Protein AF-A0A0Q9RG76-F1 (afdb_monomer_lite)

Radius of gyration: 15.86 Å; chains: 1; bounding box: 40×32×41 Å

pLDDT: mean 90.73, std 7.91, range [60.88, 98.19]

Structure (mmCIF, N/CA/C/O backbone):
data_AF-A0A0Q9RG76-F1
#
_entry.id   AF-A0A0Q9RG76-F1
#
loop_
_atom_site.group_PDB
_atom_site.id
_atom_site.type_symbol
_atom_site.label_atom_id
_atom_site.label_alt_id
_atom_site.label_comp_id
_atom_site.label_asym_id
_atom_site.label_entity_id
_atom_site.label_seq_id
_atom_site.pdbx_PDB_ins_code
_atom_site.Cartn_x
_atom_site.Cartn_y
_atom_site.Cartn_z
_atom_site.occupancy
_atom_site.B_iso_or_equiv
_atom_site.auth_seq_id
_atom_site.auth_comp_id
_atom_site.auth_asym_id
_atom_site.auth_atom_id
_atom_site.pdbx_PDB_model_num
ATOM 1 N N . MET A 1 1 ? -4.472 6.196 -0.242 1.00 91.31 1 MET A N 1
ATOM 2 C CA . MET A 1 1 ? -3.085 6.118 -0.727 1.00 91.31 1 MET A CA 1
ATOM 3 C C . MET A 1 1 ? -2.426 7.472 -0.555 1.00 91.31 1 MET A C 1
ATOM 5 O O . MET A 1 1 ? -2.889 8.443 -1.142 1.00 91.31 1 MET A O 1
ATOM 9 N N . LEU A 1 2 ? -1.373 7.514 0.257 1.00 92.38 2 LEU A N 1
ATOM 10 C CA . LEU A 1 2 ? -0.466 8.650 0.379 1.00 92.38 2 LEU A CA 1
ATOM 11 C C . LEU A 1 2 ? 0.849 8.232 -0.282 1.00 92.38 2 LEU A C 1
ATOM 13 O O . LEU A 1 2 ? 1.399 7.197 0.092 1.00 92.38 2 LEU A O 1
ATOM 17 N N . ALA A 1 3 ? 1.317 8.980 -1.275 1.00 91.06 3 ALA A N 1
ATOM 18 C CA . ALA A 1 3 ? 2.554 8.668 -1.990 1.00 91.06 3 ALA A CA 1
ATOM 19 C C . ALA A 1 3 ? 3.252 9.953 -2.446 1.00 91.06 3 ALA A C 1
ATOM 21 O O . ALA A 1 3 ? 2.641 11.019 -2.478 1.00 91.06 3 ALA A O 1
ATOM 22 N N . ARG A 1 4 ? 4.536 9.858 -2.793 1.00 85.75 4 ARG A N 1
ATOM 23 C CA . ARG A 1 4 ? 5.279 10.955 -3.426 1.00 85.75 4 ARG A CA 1
ATOM 24 C C . ARG A 1 4 ? 5.454 10.688 -4.910 1.00 85.75 4 ARG A C 1
ATOM 26 O O . ARG A 1 4 ? 5.429 9.534 -5.342 1.00 85.75 4 ARG A O 1
ATOM 33 N N . THR A 1 5 ? 5.641 11.760 -5.668 1.00 80.44 5 THR A N 1
ATOM 34 C CA . THR A 1 5 ? 6.188 11.661 -7.016 1.00 80.44 5 THR A CA 1
ATOM 35 C C . THR A 1 5 ? 7.657 11.278 -6.926 1.00 80.44 5 THR A C 1
ATOM 37 O O . THR A 1 5 ? 8.380 11.696 -6.021 1.00 80.44 5 THR A O 1
ATOM 40 N N . THR A 1 6 ? 8.092 10.438 -7.858 1.00 74.19 6 THR A N 1
ATOM 41 C CA . THR A 1 6 ? 9.477 9.980 -7.926 1.00 74.19 6 THR A CA 1
ATOM 42 C C . THR A 1 6 ? 10.190 10.743 -9.038 1.00 74.19 6 THR A C 1
ATOM 44 O O . THR A 1 6 ? 10.456 10.202 -10.111 1.00 74.19 6 THR A O 1
ATOM 47 N N . ASP A 1 7 ? 10.426 12.034 -8.798 1.00 77.56 7 ASP A N 1
ATOM 48 C CA . ASP A 1 7 ? 11.021 12.941 -9.791 1.00 77.56 7 ASP A CA 1
ATOM 49 C C . ASP A 1 7 ? 12.529 12.691 -9.956 1.00 77.56 7 ASP A C 1
ATOM 51 O O . ASP A 1 7 ? 13.076 12.756 -11.058 1.00 77.56 7 ASP A O 1
ATOM 55 N N . ASP A 1 8 ? 13.196 12.323 -8.861 1.00 81.88 8 ASP A N 1
ATOM 56 C CA . ASP A 1 8 ? 14.604 11.942 -8.853 1.00 81.88 8 ASP A CA 1
ATOM 57 C C . ASP A 1 8 ? 14.774 10.435 -9.089 1.00 81.88 8 ASP A C 1
ATOM 59 O O . ASP A 1 8 ? 14.519 9.606 -8.210 1.00 81.88 8 ASP A O 1
ATOM 63 N N . LYS A 1 9 ? 15.250 10.100 -10.291 1.00 82.19 9 LYS A N 1
ATOM 64 C CA . LYS A 1 9 ? 15.537 8.731 -10.740 1.00 82.19 9 LYS A CA 1
ATOM 65 C C . LYS A 1 9 ? 17.011 8.333 -10.592 1.00 82.19 9 LYS A C 1
ATOM 67 O O . LYS A 1 9 ? 17.439 7.343 -11.181 1.00 82.19 9 LYS A O 1
ATOM 72 N N . THR A 1 10 ? 17.815 9.114 -9.870 1.00 86.12 10 THR A N 1
ATOM 73 C CA . THR A 1 10 ? 19.220 8.770 -9.628 1.00 86.12 10 THR A CA 1
ATOM 74 C C . THR A 1 10 ? 19.349 7.639 -8.608 1.00 86.12 10 THR A C 1
ATOM 76 O O . THR A 1 10 ? 18.460 7.396 -7.793 1.00 86.12 10 THR A O 1
ATOM 79 N N . ILE A 1 11 ? 20.500 6.961 -8.623 1.00 85.06 11 ILE A N 1
ATOM 80 C CA . ILE A 1 11 ? 20.801 5.878 -7.676 1.00 85.06 11 ILE A CA 1
ATOM 81 C C . ILE A 1 11 ? 21.133 6.386 -6.266 1.00 85.06 11 ILE A C 1
ATOM 83 O O . ILE A 1 11 ? 21.248 5.584 -5.342 1.00 85.06 11 ILE A O 1
ATOM 87 N N . PHE A 1 12 ? 21.340 7.691 -6.077 1.00 86.75 12 PHE A N 1
ATOM 88 C CA . PHE A 1 12 ? 21.754 8.246 -4.793 1.00 86.75 12 PHE A CA 1
ATOM 89 C C . PHE A 1 12 ? 20.539 8.497 -3.892 1.00 86.75 12 PHE A C 1
ATOM 91 O O . PHE A 1 12 ? 19.499 8.988 -4.333 1.00 86.75 12 PHE A O 1
ATOM 98 N N . GLY A 1 13 ? 20.665 8.137 -2.613 1.00 76.94 13 GLY A N 1
ATOM 99 C CA . GLY A 1 13 ? 19.628 8.361 -1.606 1.00 76.94 13 GLY A CA 1
ATOM 100 C C . GLY A 1 13 ? 19.390 9.831 -1.296 1.00 76.94 13 GLY A C 1
ATOM 101 O O . GLY A 1 13 ? 20.323 10.633 -1.293 1.00 76.94 13 GLY A O 1
ATOM 102 N N . ASN A 1 14 ? 18.151 10.156 -0.936 1.00 73.81 14 ASN A N 1
ATOM 103 C CA . ASN A 1 14 ? 17.802 11.460 -0.381 1.00 73.81 14 ASN A CA 1
ATOM 104 C C . ASN A 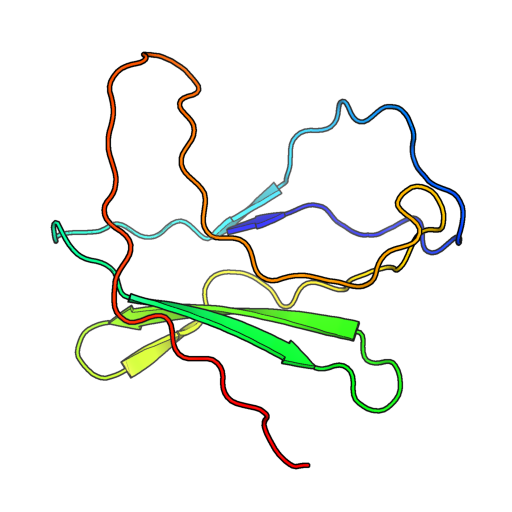1 14 ? 17.806 11.343 1.148 1.00 73.81 14 ASN A C 1
ATOM 106 O O . ASN A 1 14 ? 16.817 10.947 1.754 1.00 73.81 14 ASN A O 1
ATOM 110 N N . LEU A 1 15 ? 18.953 11.644 1.768 1.00 65.94 15 LEU A N 1
ATOM 111 C CA . LEU A 1 15 ? 19.225 11.397 3.196 1.00 65.94 15 LEU A CA 1
ATOM 112 C C . LEU A 1 15 ? 18.336 12.197 4.168 1.00 65.94 15 LEU A C 1
ATOM 114 O O . LEU A 1 15 ? 18.282 11.878 5.354 1.00 65.94 15 LEU A O 1
ATOM 118 N N . VAL A 1 16 ? 17.666 13.249 3.690 1.00 67.81 16 VAL A N 1
ATOM 119 C CA . VAL A 1 16 ? 16.757 14.081 4.484 1.00 67.81 16 VAL A CA 1
ATOM 120 C C . VAL A 1 16 ? 15.462 14.267 3.714 1.00 67.81 16 VAL A C 1
ATOM 122 O O . VAL A 1 16 ? 15.446 14.869 2.644 1.00 67.81 16 VAL A O 1
ATOM 125 N N . ASP A 1 17 ? 14.375 13.788 4.302 1.00 68.62 17 ASP A N 1
ATOM 126 C CA . ASP A 1 17 ? 13.044 13.838 3.722 1.00 68.62 17 ASP A CA 1
ATOM 127 C C . ASP A 1 17 ? 12.112 14.639 4.641 1.00 68.62 17 ASP A C 1
ATOM 129 O O . ASP A 1 17 ? 11.843 14.248 5.778 1.00 68.62 17 ASP A O 1
ATOM 133 N N . LYS A 1 18 ? 11.680 15.810 4.165 1.00 72.94 18 LYS A N 1
ATOM 134 C CA . LYS A 1 18 ? 10.808 16.743 4.903 1.00 72.94 18 LYS A CA 1
ATOM 135 C C . LYS A 1 18 ? 9.483 17.004 4.192 1.00 72.94 18 LYS A C 1
ATOM 137 O O . LYS A 1 18 ? 8.647 17.734 4.720 1.00 72.94 18 LYS A O 1
ATOM 142 N N . GLU A 1 19 ? 9.291 16.448 3.000 1.00 79.50 19 GLU A N 1
ATOM 143 C CA . GLU A 1 19 ? 8.117 16.744 2.187 1.00 79.50 19 GLU A CA 1
ATOM 144 C C . GLU A 1 19 ? 6.966 15.817 2.550 1.00 79.50 19 GLU A C 1
ATOM 146 O O . GLU A 1 19 ? 7.134 14.610 2.726 1.00 79.50 19 GLU A O 1
ATOM 151 N N . THR A 1 20 ? 5.762 16.369 2.659 1.00 83.88 20 THR A N 1
ATOM 152 C CA . THR A 1 20 ? 4.574 15.547 2.903 1.00 83.88 20 THR A CA 1
ATOM 153 C C . THR A 1 20 ? 4.177 14.840 1.609 1.00 83.88 20 THR A C 1
ATOM 155 O O . THR A 1 20 ? 4.304 15.407 0.527 1.00 83.88 20 THR A O 1
ATOM 158 N N . GLY A 1 21 ? 3.706 13.596 1.705 1.00 87.81 21 GLY A N 1
ATOM 159 C CA . GLY A 1 21 ? 3.146 12.900 0.547 1.00 87.81 21 GLY A CA 1
ATOM 160 C C . GLY A 1 21 ? 1.875 13.569 0.017 1.00 87.81 21 GLY A C 1
ATOM 161 O O . GLY A 1 21 ? 1.175 14.274 0.744 1.00 87.81 21 GLY A O 1
ATOM 162 N N . VAL A 1 22 ? 1.550 13.304 -1.244 1.00 93.19 22 VAL A N 1
ATOM 163 C CA . VAL A 1 22 ? 0.280 13.689 -1.864 1.00 93.19 22 VAL A CA 1
ATOM 164 C C . VAL A 1 22 ? -0.751 12.594 -1.596 1.00 93.19 22 VAL A C 1
ATOM 166 O O . VAL A 1 22 ? -0.474 11.399 -1.752 1.00 93.19 22 VAL A O 1
ATOM 169 N N . GLU A 1 23 ? -1.948 12.984 -1.155 1.00 95.56 23 GLU A N 1
ATOM 170 C CA . GLU A 1 23 ? -3.062 12.050 -0.983 1.00 95.56 23 GLU A CA 1
ATOM 171 C C . GLU A 1 23 ? -3.751 11.823 -2.332 1.00 95.56 23 GLU A C 1
ATOM 173 O O . GLU A 1 23 ? -4.444 12.696 -2.844 1.00 95.56 23 GLU A O 1
ATOM 178 N N . TYR A 1 24 ? -3.565 10.634 -2.904 1.00 96.81 24 TYR A N 1
ATOM 179 C CA . TYR A 1 24 ? -4.149 10.254 -4.196 1.00 96.81 24 TYR A CA 1
ATOM 180 C C . TYR A 1 24 ? -5.519 9.592 -4.069 1.00 96.81 24 TYR A C 1
ATOM 182 O O . TYR A 1 24 ? -6.289 9.567 -5.023 1.00 96.81 24 TYR A O 1
ATOM 190 N N . ALA A 1 25 ? -5.822 9.011 -2.908 1.00 97.31 25 ALA A N 1
ATOM 191 C CA . ALA A 1 25 ? -7.123 8.406 -2.653 1.00 97.31 25 ALA A CA 1
ATOM 192 C C . ALA A 1 25 ? -7.396 8.278 -1.158 1.00 97.31 25 ALA A C 1
ATOM 194 O O . ALA A 1 25 ? -6.508 7.905 -0.385 1.00 97.31 25 ALA A O 1
ATOM 195 N N . ARG A 1 26 ? -8.656 8.470 -0.779 1.00 96.50 26 ARG A N 1
ATOM 196 C CA . ARG A 1 26 ? -9.199 8.171 0.543 1.00 96.50 26 ARG A CA 1
ATOM 197 C C . ARG A 1 26 ? -10.573 7.553 0.351 1.00 96.50 26 ARG A C 1
ATOM 199 O O . ARG A 1 26 ? -11.376 8.078 -0.413 1.00 96.50 26 ARG A O 1
ATOM 206 N N . ILE A 1 27 ? -10.824 6.448 1.037 1.00 95.25 27 ILE A N 1
ATOM 207 C CA . ILE A 1 27 ? -12.107 5.750 0.996 1.00 95.25 27 ILE A CA 1
ATOM 208 C C . ILE A 1 27 ? -12.653 5.627 2.421 1.00 95.25 27 ILE A C 1
ATOM 210 O O . ILE A 1 27 ? -11.861 5.396 3.341 1.00 95.25 27 ILE A O 1
ATOM 214 N N . PRO A 1 28 ? -13.966 5.817 2.630 1.00 94.81 28 PRO A N 1
ATOM 215 C CA . PRO A 1 28 ? -14.589 5.467 3.897 1.00 94.81 28 PRO A CA 1
ATOM 216 C C . PRO A 1 28 ? -14.525 3.950 4.105 1.00 94.81 28 PRO A C 1
ATOM 218 O O . PRO A 1 28 ? -14.487 3.177 3.146 1.00 94.81 28 PRO A O 1
ATOM 221 N N . VAL A 1 29 ? -14.481 3.537 5.367 1.00 93.06 29 VAL A N 1
ATOM 222 C CA . VAL A 1 29 ? -14.492 2.133 5.769 1.00 93.06 29 VAL A CA 1
ATOM 223 C C . VAL A 1 29 ? -15.597 1.974 6.799 1.00 93.06 29 VAL A C 1
ATOM 225 O O . VAL A 1 29 ? -15.518 2.554 7.879 1.00 93.06 29 VAL A O 1
ATOM 228 N N . ASP A 1 30 ? -16.594 1.163 6.464 1.00 91.12 30 ASP A N 1
ATOM 229 C CA . ASP A 1 30 ? -17.788 0.963 7.294 1.00 91.12 30 ASP A CA 1
ATOM 230 C C . ASP A 1 30 ? -17.725 -0.353 8.101 1.00 91.12 30 ASP A C 1
ATOM 232 O O . ASP A 1 30 ? -18.722 -0.805 8.660 1.00 91.12 30 ASP A O 1
ATOM 236 N N . SER A 1 31 ? -16.548 -0.991 8.158 1.00 92.06 31 SER A N 1
ATOM 237 C CA . SER A 1 31 ? -16.294 -2.269 8.837 1.00 92.06 31 SER A CA 1
ATOM 238 C C . SER A 1 31 ? -15.018 -2.217 9.684 1.00 92.06 31 SER A C 1
ATOM 240 O O . SER A 1 31 ? -14.074 -1.491 9.388 1.00 92.06 31 SER A O 1
ATOM 242 N N . ASP A 1 32 ? -14.964 -3.038 10.730 1.00 94.75 32 ASP A N 1
ATOM 243 C CA . ASP A 1 32 ? -13.778 -3.279 11.558 1.00 94.75 32 ASP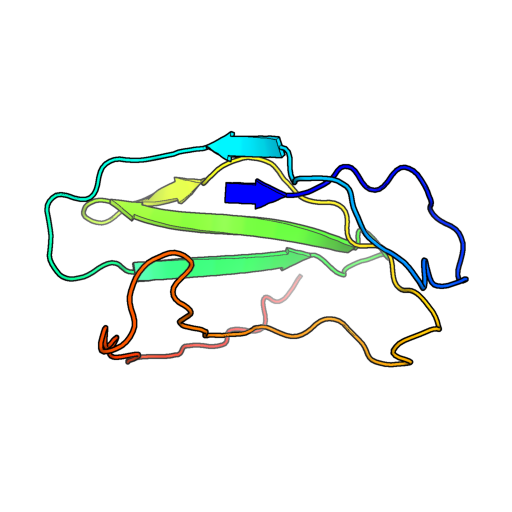 A CA 1
ATOM 244 C C . ASP A 1 32 ? -12.680 -4.086 10.841 1.00 94.75 32 ASP A C 1
ATOM 246 O O . ASP A 1 32 ? -11.552 -4.190 11.330 1.00 94.75 32 ASP A O 1
ATOM 250 N N . LYS A 1 33 ? -12.987 -4.644 9.665 1.00 95.38 33 LYS A N 1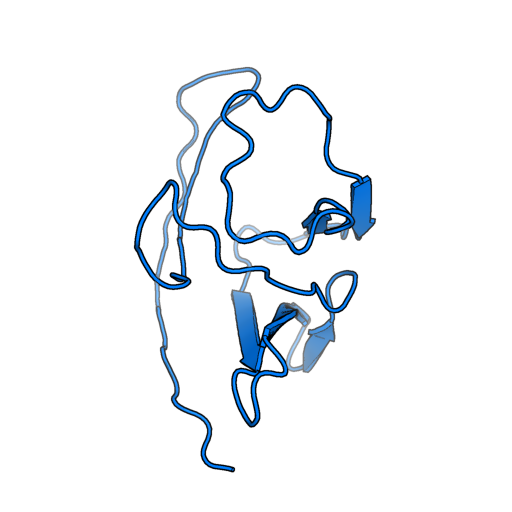
ATOM 251 C CA . LYS A 1 33 ? -12.077 -5.462 8.873 1.00 95.38 33 LYS A CA 1
ATOM 252 C C . LYS A 1 33 ? -11.958 -4.939 7.449 1.00 95.38 33 LYS A C 1
ATOM 254 O O . LYS A 1 33 ? -12.938 -4.796 6.727 1.00 95.38 33 LYS A O 1
ATOM 259 N N . VAL A 1 34 ? -10.717 -4.792 6.998 1.00 96.38 34 VAL A N 1
ATOM 260 C CA . VAL A 1 34 ? -10.382 -4.499 5.601 1.00 96.38 34 VAL A CA 1
ATOM 261 C C . VAL A 1 34 ? -9.473 -5.579 5.037 1.00 96.38 34 VAL A C 1
ATOM 263 O O . VAL A 1 34 ? -8.655 -6.160 5.750 1.00 96.38 34 VAL A O 1
ATOM 266 N N . THR A 1 35 ? -9.604 -5.846 3.739 1.00 97.12 35 THR A N 1
ATOM 267 C CA . THR A 1 35 ? -8.660 -6.698 3.008 1.00 97.12 35 THR A CA 1
ATOM 268 C C . THR A 1 35 ? -7.952 -5.843 1.972 1.00 97.12 35 THR A C 1
ATOM 270 O O . THR A 1 35 ? -8.596 -5.219 1.131 1.00 97.12 35 THR A O 1
ATOM 273 N N . LEU A 1 36 ? -6.625 -5.811 2.051 1.00 97.38 36 LEU A N 1
ATOM 274 C CA . LEU A 1 36 ? -5.767 -4.993 1.202 1.00 97.38 36 LEU A CA 1
ATOM 275 C C . LEU A 1 36 ? -4.925 -5.890 0.298 1.00 97.38 36 LEU A C 1
ATOM 277 O O . LEU A 1 36 ? -4.557 -7.002 0.679 1.00 97.38 36 LEU A O 1
ATOM 281 N N . LYS A 1 37 ? -4.594 -5.386 -0.888 1.00 97.75 37 LYS A N 1
ATOM 282 C CA . LYS A 1 37 ? -3.665 -6.024 -1.821 1.00 97.75 37 LYS A CA 1
ATOM 283 C C . LYS A 1 37 ? -2.698 -4.976 -2.353 1.00 97.75 37 LYS A C 1
ATOM 285 O O . LYS A 1 37 ? -3.113 -3.890 -2.747 1.00 97.75 37 LYS A O 1
ATOM 290 N N . ALA A 1 38 ? -1.425 -5.336 -2.392 1.00 97.25 38 ALA A N 1
ATOM 291 C CA . ALA A 1 38 ? -0.397 -4.616 -3.125 1.00 97.25 38 ALA A CA 1
ATOM 292 C C . ALA A 1 38 ? 0.076 -5.510 -4.277 1.00 97.25 38 ALA A C 1
ATOM 294 O O . ALA A 1 38 ? 0.252 -6.716 -4.093 1.00 97.25 38 ALA A O 1
ATOM 295 N N . PHE A 1 39 ? 0.225 -4.932 -5.461 1.00 97.00 39 PHE A N 1
ATOM 296 C CA . PHE A 1 39 ? 0.647 -5.614 -6.677 1.00 97.00 39 PHE A CA 1
ATOM 297 C C . PHE A 1 39 ? 1.877 -4.905 -7.232 1.00 97.00 39 PHE A C 1
ATOM 299 O O . PHE A 1 39 ? 1.808 -3.716 -7.512 1.00 97.00 39 PHE A O 1
ATOM 306 N N . GLY A 1 40 ? 2.990 -5.626 -7.367 1.00 95.56 40 GLY A N 1
ATOM 307 C CA . GLY A 1 40 ? 4.221 -5.107 -7.959 1.00 95.56 40 GLY A CA 1
ATOM 308 C C . GLY A 1 40 ? 4.488 -5.729 -9.328 1.00 95.56 40 GLY A C 1
ATOM 309 O O . GLY A 1 40 ? 4.518 -6.957 -9.440 1.00 95.56 40 GLY A O 1
ATOM 310 N N . ASN A 1 41 ? 4.715 -4.894 -10.340 1.00 95.38 41 ASN A N 1
ATOM 311 C CA . ASN A 1 41 ? 5.170 -5.292 -11.665 1.00 95.38 41 ASN A CA 1
ATOM 312 C C . ASN A 1 41 ? 6.647 -4.921 -11.846 1.00 95.38 41 ASN A C 1
ATOM 314 O O . ASN A 1 41 ? 6.990 -3.757 -12.027 1.00 95.38 41 ASN A O 1
ATOM 318 N N . PHE A 1 42 ? 7.506 -5.938 -11.829 1.00 91.69 42 PHE A N 1
ATOM 319 C CA . PHE A 1 42 ? 8.960 -5.803 -11.972 1.00 91.69 42 PHE A CA 1
ATOM 320 C C . PHE A 1 42 ? 9.480 -6.394 -13.293 1.00 91.69 42 PHE A C 1
ATOM 322 O O . PHE A 1 42 ? 10.686 -6.534 -13.492 1.00 91.69 42 PHE A O 1
ATOM 329 N N . VAL A 1 43 ? 8.583 -6.803 -14.195 1.00 92.62 43 VAL A N 1
ATOM 330 C CA . VAL A 1 43 ? 8.974 -7.374 -15.489 1.00 92.62 43 VAL A CA 1
ATOM 331 C C . VAL A 1 43 ? 9.581 -6.265 -16.346 1.00 92.62 43 VAL A C 1
ATOM 333 O O . VAL A 1 43 ? 9.064 -5.157 -16.369 1.00 92.62 43 VAL A O 1
ATOM 336 N N . ASN A 1 44 ? 10.679 -6.549 -17.052 1.00 91.56 44 ASN A N 1
ATOM 337 C CA . ASN A 1 44 ? 11.336 -5.600 -17.962 1.00 91.56 44 ASN A CA 1
ATOM 338 C C . ASN A 1 44 ? 11.663 -4.229 -17.333 1.00 91.56 44 ASN A C 1
ATOM 340 O O . ASN A 1 44 ? 11.634 -3.218 -18.032 1.00 91.56 44 ASN A O 1
ATOM 344 N N . ASN A 1 45 ? 11.987 -4.198 -16.034 1.00 88.19 45 ASN A N 1
ATOM 345 C CA . ASN A 1 45 ? 12.257 -2.970 -15.274 1.00 88.19 45 ASN A CA 1
ATOM 346 C C . ASN A 1 45 ? 11.088 -1.966 -15.301 1.00 88.19 45 ASN A C 1
ATOM 348 O O . ASN A 1 45 ? 11.308 -0.757 -15.327 1.00 88.19 45 ASN A O 1
ATOM 352 N N . THR A 1 46 ? 9.839 -2.450 -15.353 1.00 92.00 46 THR A N 1
ATOM 353 C CA . THR A 1 46 ? 8.670 -1.572 -15.211 1.00 92.00 46 THR A CA 1
ATOM 354 C C . THR A 1 46 ? 8.641 -0.911 -13.831 1.00 92.00 46 THR A C 1
ATOM 356 O O . THR A 1 46 ? 8.347 0.273 -13.739 1.00 92.00 46 THR A O 1
ATOM 359 N N . ASP A 1 47 ? 8.995 -1.655 -12.778 1.00 92.25 47 ASP A N 1
ATOM 360 C CA . ASP A 1 47 ? 9.124 -1.168 -11.398 1.00 92.25 47 ASP A CA 1
ATOM 361 C C . ASP A 1 47 ? 7.904 -0.368 -10.903 1.00 92.25 47 ASP A C 1
ATOM 363 O O . ASP A 1 47 ? 8.015 0.673 -10.255 1.00 92.25 47 ASP A O 1
ATOM 367 N N . GLU A 1 48 ? 6.708 -0.889 -11.169 1.00 94.44 48 GLU A N 1
ATOM 368 C CA . GLU A 1 48 ? 5.439 -0.262 -10.792 1.00 94.44 48 GLU A CA 1
ATOM 369 C C . GLU A 1 48 ? 4.755 -0.997 -9.641 1.00 94.44 48 GLU A C 1
ATOM 371 O O . GLU A 1 48 ? 4.839 -2.219 -9.511 1.00 94.44 48 GLU A O 1
ATOM 376 N N . CYS A 1 49 ? 4.055 -0.245 -8.796 1.00 95.69 49 CYS A N 1
ATOM 377 C CA . CYS A 1 49 ? 3.250 -0.777 -7.709 1.00 95.69 49 CYS A CA 1
ATOM 378 C C . CYS A 1 49 ? 1.836 -0.203 -7.741 1.00 95.69 49 CYS A C 1
ATOM 380 O O . CYS A 1 49 ? 1.636 0.999 -7.905 1.00 95.69 49 CYS A O 1
ATOM 382 N N . GLU A 1 50 ? 0.852 -1.061 -7.517 1.00 97.31 50 GLU A N 1
ATOM 383 C CA . GLU A 1 50 ? -0.556 -0.708 -7.443 1.00 97.31 50 GLU A CA 1
ATOM 384 C C . GLU A 1 50 ? -1.170 -1.235 -6.149 1.00 97.31 50 GLU A C 1
ATOM 386 O O . GLU A 1 50 ? -0.884 -2.349 -5.698 1.00 97.31 50 GLU A O 1
ATOM 391 N N . PHE A 1 51 ? -2.070 -0.448 -5.568 1.00 98.06 51 PHE A N 1
ATOM 392 C CA . PHE A 1 51 ? -2.770 -0.800 -4.340 1.00 98.06 51 PHE A CA 1
ATOM 393 C C . PHE A 1 51 ? -4.253 -1.010 -4.605 1.00 98.06 51 PHE A C 1
ATOM 395 O O . PHE A 1 51 ? -4.862 -0.338 -5.433 1.00 98.06 51 PHE A O 1
ATOM 402 N N . TYR A 1 52 ? -4.838 -1.954 -3.876 1.00 98.19 52 TYR A N 1
ATOM 403 C CA . TYR A 1 52 ? -6.231 -2.345 -4.007 1.00 98.19 52 TYR A CA 1
ATOM 404 C C . TYR A 1 52 ? -6.840 -2.649 -2.640 1.00 98.19 52 TYR A C 1
ATOM 406 O O . TYR A 1 52 ? -6.144 -3.057 -1.704 1.00 98.19 52 TYR A O 1
ATOM 414 N N . TYR A 1 53 ? -8.159 -2.531 -2.560 1.00 97.44 53 TYR A N 1
ATOM 415 C CA . TYR A 1 53 ? -8.968 -2.973 -1.428 1.00 97.44 53 TYR A CA 1
ATOM 416 C C . TYR A 1 53 ? -10.114 -3.856 -1.920 1.00 97.44 53 TYR A C 1
ATOM 418 O O . TYR A 1 53 ? -10.538 -3.753 -3.074 1.00 97.44 53 TYR A O 1
ATOM 426 N N . MET A 1 54 ? -10.574 -4.758 -1.058 1.00 96.94 54 MET A N 1
ATOM 427 C CA . MET A 1 54 ? -11.760 -5.564 -1.327 1.00 96.94 54 MET A CA 1
ATOM 428 C C . MET A 1 54 ? -13.015 -4.765 -0.969 1.00 96.94 54 MET A C 1
ATOM 430 O O . MET A 1 54 ? -13.119 -4.273 0.154 1.00 96.94 54 MET A O 1
ATOM 434 N N . ASP A 1 55 ? -13.957 -4.675 -1.903 1.00 94.81 55 ASP A N 1
ATOM 435 C CA . ASP A 1 55 ? -15.285 -4.098 -1.704 1.00 94.81 55 ASP A CA 1
ATOM 436 C C . ASP A 1 55 ? -16.350 -5.099 -2.169 1.00 94.81 55 ASP A C 1
ATOM 438 O O . ASP A 1 55 ? -16.444 -5.423 -3.359 1.00 94.81 55 ASP A O 1
ATOM 442 N N . GLY A 1 56 ? -17.098 -5.652 -1.212 1.00 92.50 56 GLY A N 1
ATOM 443 C CA . GLY A 1 56 ? -17.884 -6.866 -1.426 1.00 92.50 56 GLY A CA 1
ATOM 444 C C . GLY A 1 56 ? -16.981 -8.014 -1.883 1.00 92.50 56 GLY A C 1
ATOM 445 O O . GLY A 1 56 ? -16.068 -8.412 -1.160 1.00 92.50 56 GLY A O 1
ATOM 446 N N . ASP A 1 57 ? -17.207 -8.494 -3.105 1.00 94.81 57 ASP A N 1
ATOM 447 C CA . ASP A 1 57 ? -16.435 -9.575 -3.733 1.00 94.81 57 ASP A CA 1
ATOM 448 C C . ASP A 1 57 ? -15.457 -9.081 -4.816 1.00 94.81 57 ASP A C 1
ATOM 450 O O . ASP A 1 57 ? -14.869 -9.882 -5.548 1.00 94.81 57 ASP A O 1
ATOM 454 N N . TYR A 1 58 ? -15.274 -7.761 -4.946 1.00 96.62 58 TYR A N 1
ATOM 455 C CA . TYR A 1 58 ? -14.489 -7.162 -6.023 1.00 96.62 58 TYR A CA 1
ATOM 456 C C . TYR A 1 58 ? -13.275 -6.397 -5.504 1.00 96.62 58 TYR A C 1
ATOM 458 O O . TYR A 1 58 ? -13.348 -5.607 -4.563 1.00 96.62 58 TYR A O 1
ATOM 466 N N . TRP A 1 59 ? -12.144 -6.568 -6.190 1.00 97.81 59 TRP A N 1
ATOM 467 C CA . TRP A 1 59 ? -10.970 -5.729 -5.981 1.00 97.81 59 TRP A CA 1
ATOM 468 C C . TRP A 1 59 ? -11.153 -4.380 -6.669 1.00 97.81 59 TRP A C 1
ATOM 470 O O . TRP A 1 59 ? -11.273 -4.317 -7.892 1.00 97.81 59 TRP A O 1
ATOM 480 N N . LYS A 1 60 ? -11.094 -3.300 -5.892 1.00 97.69 60 LYS A N 1
ATOM 481 C CA . LYS A 1 60 ? -11.081 -1.925 -6.399 1.00 97.69 60 LYS A CA 1
ATOM 482 C C . LYS A 1 60 ? -9.695 -1.314 -6.235 1.00 97.69 60 LYS A C 1
ATOM 484 O O . LYS A 1 60 ? -9.044 -1.510 -5.209 1.00 97.69 60 LYS A O 1
ATOM 489 N N . ASN A 1 61 ? -9.234 -0.604 -7.263 1.00 97.94 61 ASN A N 1
ATOM 490 C 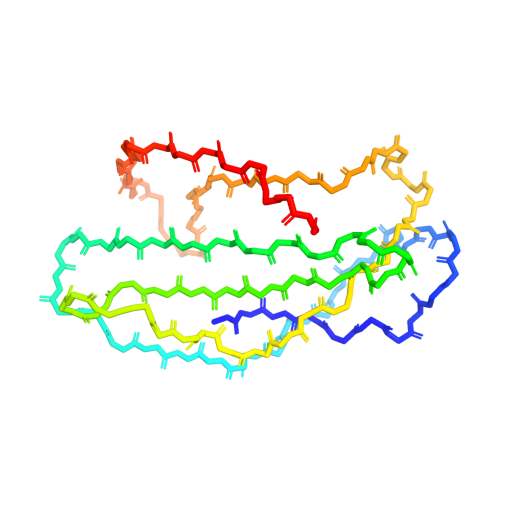CA . ASN A 1 61 ? -7.963 0.120 -7.228 1.00 97.94 61 ASN A CA 1
ATOM 491 C C . ASN A 1 61 ? -8.029 1.274 -6.206 1.00 97.94 61 ASN A C 1
ATOM 493 O O . ASN A 1 61 ? -9.081 1.889 -6.017 1.00 97.94 61 ASN A O 1
ATOM 497 N N . LEU A 1 62 ? -6.910 1.540 -5.531 1.00 97.88 62 LEU A N 1
ATOM 498 C CA . LEU A 1 62 ? -6.759 2.583 -4.523 1.00 97.88 62 LEU A CA 1
ATOM 499 C C . LEU A 1 62 ? -5.633 3.551 -4.903 1.00 97.88 62 LEU A C 1
ATOM 501 O O . LEU A 1 62 ? -4.502 3.405 -4.441 1.00 97.88 62 LEU A O 1
ATOM 505 N N . GLY A 1 63 ? -5.977 4.600 -5.646 1.00 97.00 63 GLY A N 1
ATOM 506 C CA . GLY A 1 63 ? -5.069 5.700 -5.967 1.00 97.00 63 GLY A CA 1
ATOM 507 C C . GLY A 1 63 ? -4.451 5.564 -7.351 1.00 97.00 63 GLY A C 1
ATOM 508 O O . GLY A 1 63 ? -5.171 5.413 -8.331 1.00 97.00 63 GLY A O 1
ATOM 509 N N . ILE A 1 64 ? -3.129 5.701 -7.430 1.00 96.31 64 ILE A N 1
ATOM 510 C CA . ILE A 1 64 ? -2.375 5.698 -8.688 1.00 96.31 64 ILE A CA 1
ATOM 511 C C . ILE A 1 64 ? -1.461 4.476 -8.775 1.00 96.31 64 ILE A C 1
ATOM 513 O O . ILE A 1 64 ? -1.099 3.886 -7.755 1.00 96.31 64 ILE A O 1
ATOM 517 N N . THR A 1 65 ? -1.012 4.158 -9.985 1.00 96.50 65 THR A N 1
ATOM 518 C CA . THR A 1 65 ? 0.17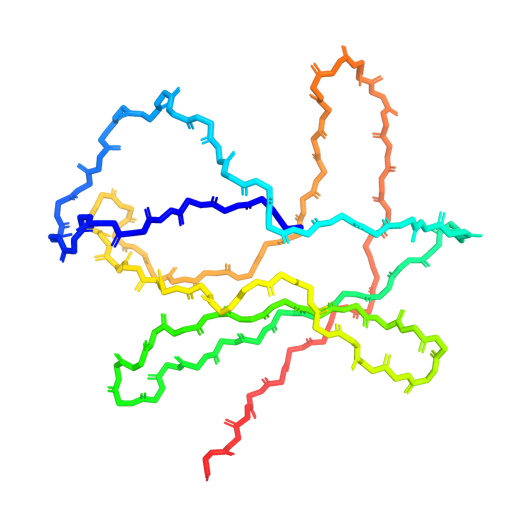7 3.327 -10.188 1.00 96.50 65 THR A CA 1
ATOM 519 C C . THR A 1 65 ? 1.410 4.122 -9.756 1.00 96.50 65 THR A C 1
ATOM 521 O O . THR A 1 65 ? 1.655 5.233 -10.230 1.00 96.50 65 THR A O 1
ATOM 524 N N . HIS A 1 66 ? 2.170 3.586 -8.805 1.00 94.81 66 HIS A N 1
ATOM 525 C CA . HIS A 1 66 ? 3.353 4.226 -8.245 1.00 94.81 66 HIS A CA 1
ATOM 526 C C . HIS A 1 66 ? 4.625 3.665 -8.877 1.00 94.81 66 HIS A C 1
ATOM 528 O O . HIS A 1 66 ? 4.876 2.464 -8.812 1.00 94.81 66 HIS A O 1
ATOM 534 N N . ASN A 1 67 ? 5.440 4.555 -9.443 1.00 91.69 67 ASN A N 1
ATOM 535 C CA . ASN A 1 67 ? 6.746 4.220 -10.002 1.00 91.69 67 ASN A CA 1
ATOM 536 C C . ASN A 1 67 ? 7.786 4.155 -8.879 1.00 91.69 67 ASN A C 1
ATOM 538 O O . ASN A 1 67 ? 8.076 5.166 -8.231 1.00 91.69 67 ASN A O 1
ATOM 542 N N . MET A 1 68 ? 8.347 2.972 -8.662 1.00 89.19 68 MET A N 1
ATOM 543 C CA . MET A 1 68 ? 9.382 2.732 -7.665 1.00 89.19 68 MET A CA 1
ATOM 544 C C . MET A 1 68 ? 10.757 3.013 -8.267 1.00 89.19 68 MET A C 1
ATOM 546 O O . MET A 1 68 ? 11.042 2.638 -9.399 1.00 89.19 68 MET A O 1
ATOM 550 N N . VAL A 1 69 ? 11.633 3.654 -7.494 1.00 86.62 69 VAL A N 1
ATOM 551 C CA . VAL A 1 69 ? 13.037 3.851 -7.871 1.00 86.62 69 VAL A CA 1
ATOM 552 C C . VAL A 1 69 ? 13.910 3.182 -6.830 1.00 86.62 69 VAL A C 1
ATOM 554 O O . VAL A 1 69 ? 13.815 3.474 -5.637 1.00 86.62 69 VAL A O 1
ATOM 557 N N . TRP A 1 70 ? 14.768 2.275 -7.290 1.00 86.44 70 TRP A N 1
ATOM 558 C CA . TRP A 1 70 ? 15.792 1.690 -6.443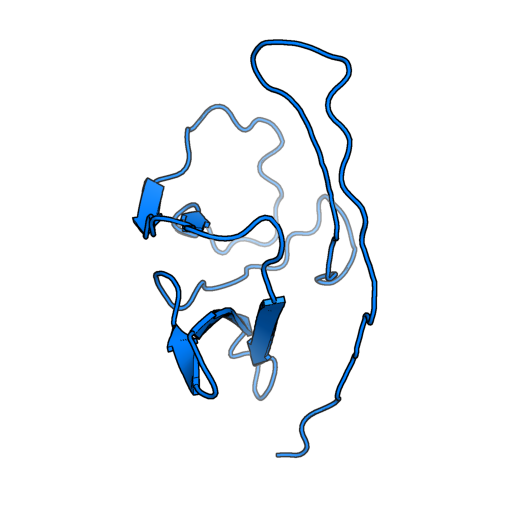 1.00 86.44 70 TRP A CA 1
ATOM 559 C C . TRP A 1 70 ? 16.907 2.708 -6.192 1.00 86.44 70 TRP A C 1
ATOM 561 O O . TRP A 1 70 ? 17.485 3.259 -7.131 1.00 86.44 70 TRP A O 1
ATOM 571 N N . LYS A 1 71 ? 17.212 2.936 -4.914 1.00 85.12 71 LYS A N 1
ATOM 572 C CA . LYS A 1 71 ? 18.289 3.816 -4.459 1.00 85.12 71 LYS A CA 1
ATOM 573 C C . LYS A 1 71 ? 19.290 3.038 -3.606 1.00 85.12 71 LYS A C 1
ATOM 575 O O . LYS A 1 71 ? 18.966 2.039 -2.965 1.00 85.12 71 LYS A O 1
ATOM 580 N N . MET A 1 72 ? 20.538 3.491 -3.632 1.00 86.38 72 MET A N 1
ATOM 581 C CA . MET A 1 72 ? 21.685 2.804 -3.039 1.00 86.38 72 MET A CA 1
ATOM 582 C C . MET A 1 72 ? 21.800 3.003 -1.520 1.00 86.38 72 MET A C 1
ATOM 584 O O . MET A 1 72 ? 22.529 2.267 -0.864 1.00 86.38 72 MET A O 1
ATOM 588 N N . ASP A 1 73 ? 21.075 3.962 -0.947 1.00 81.94 73 ASP A N 1
ATOM 589 C CA . ASP A 1 73 ? 21.104 4.309 0.480 1.00 81.94 73 ASP A CA 1
ATOM 590 C C . ASP A 1 73 ? 20.675 3.181 1.415 1.00 81.94 73 ASP A C 1
ATOM 592 O O . ASP A 1 73 ? 21.256 3.022 2.486 1.00 81.94 73 ASP A O 1
ATOM 596 N N . GLN A 1 74 ? 19.678 2.396 1.016 1.00 78.81 74 GLN A N 1
ATOM 597 C CA . GLN A 1 74 ? 19.228 1.241 1.792 1.00 78.81 74 GLN A CA 1
ATOM 598 C C . GLN A 1 74 ? 19.866 -0.070 1.314 1.00 78.81 74 GLN A C 1
ATOM 600 O O . GLN A 1 74 ? 19.822 -1.059 2.040 1.00 78.81 74 GLN A O 1
ATOM 605 N N . PHE A 1 75 ? 20.442 -0.089 0.104 1.00 84.81 75 PHE A N 1
ATOM 606 C CA . PHE A 1 75 ? 21.075 -1.253 -0.536 1.00 84.81 75 PHE A CA 1
ATOM 607 C C . PHE A 1 75 ? 20.229 -2.545 -0.477 1.00 84.81 75 PHE A C 1
ATOM 609 O O . PHE A 1 75 ? 20.743 -3.660 -0.388 1.00 84.81 75 PHE A O 1
ATOM 616 N N . VAL A 1 76 ? 18.901 -2.407 -0.507 1.00 85.00 76 VAL A N 1
ATOM 617 C CA . VAL A 1 76 ? 17.935 -3.513 -0.448 1.00 85.00 76 VAL A CA 1
ATOM 618 C C . VAL A 1 76 ? 16.860 -3.316 -1.510 1.00 85.00 76 VAL A C 1
ATOM 620 O O . VAL A 1 76 ? 16.548 -2.189 -1.884 1.00 85.00 76 VAL A O 1
ATOM 623 N N . GLY A 1 77 ? 16.299 -4.417 -2.007 1.00 85.69 77 GLY A N 1
ATOM 624 C CA . GLY A 1 77 ? 15.148 -4.371 -2.910 1.00 85.69 77 GLY A CA 1
ATOM 625 C C . GLY A 1 77 ? 13.843 -4.010 -2.193 1.00 85.69 77 GLY A C 1
ATOM 626 O O . GLY A 1 77 ? 13.771 -3.995 -0.960 1.00 85.69 77 GLY A O 1
ATOM 627 N N . THR A 1 78 ? 12.794 -3.768 -2.979 1.00 89.38 78 THR A N 1
ATOM 628 C CA . THR A 1 78 ? 11.438 -3.482 -2.492 1.00 89.38 78 THR A CA 1
ATOM 629 C C . THR A 1 78 ? 10.888 -4.617 -1.624 1.00 89.38 78 THR A C 1
ATOM 631 O O . THR A 1 78 ? 11.050 -5.798 -1.936 1.00 89.38 78 THR A O 1
ATOM 634 N N . ARG A 1 79 ? 10.196 -4.262 -0.534 1.00 92.00 79 ARG A N 1
ATOM 635 C CA . ARG A 1 79 ? 9.568 -5.205 0.404 1.00 92.00 79 ARG A CA 1
ATOM 636 C C . ARG A 1 79 ? 8.114 -4.832 0.656 1.00 92.00 79 ARG A C 1
ATOM 638 O O . ARG A 1 79 ? 7.775 -3.655 0.725 1.00 92.00 79 ARG A O 1
ATOM 645 N N . TYR A 1 80 ? 7.278 -5.841 0.874 1.00 93.56 80 TYR A N 1
ATOM 646 C CA . TYR A 1 80 ? 5.932 -5.643 1.405 1.00 93.56 80 TYR A CA 1
ATOM 647 C C . TYR A 1 80 ? 6.002 -5.484 2.925 1.00 93.56 80 TYR A C 1
ATOM 649 O O . TYR A 1 80 ? 6.657 -6.278 3.601 1.00 93.56 80 TYR A O 1
ATOM 657 N N . GLY A 1 81 ? 5.331 -4.464 3.456 1.00 94.38 81 GLY A N 1
ATOM 658 C CA . GLY A 1 81 ? 5.310 -4.161 4.884 1.00 94.38 81 GLY A CA 1
ATOM 659 C C . GLY A 1 81 ? 3.887 -4.074 5.420 1.00 94.38 81 GLY A C 1
ATOM 660 O O . GLY A 1 81 ? 3.032 -3.427 4.820 1.00 94.38 81 GLY A O 1
ATOM 661 N N . LEU A 1 82 ? 3.653 -4.705 6.568 1.00 95.31 82 LEU A N 1
ATOM 662 C CA . LEU A 1 82 ? 2.455 -4.521 7.384 1.00 95.31 82 LEU A CA 1
ATOM 663 C C . LEU A 1 82 ? 2.865 -3.715 8.613 1.00 95.31 82 LEU A C 1
ATOM 665 O O . LEU A 1 82 ? 3.797 -4.107 9.314 1.00 95.31 82 LEU A O 1
ATOM 669 N N . PHE A 1 83 ? 2.213 -2.583 8.855 1.00 95.31 83 PHE A N 1
ATOM 670 C CA . PHE A 1 83 ? 2.611 -1.674 9.923 1.00 95.31 83 PHE A CA 1
ATOM 671 C C . PHE A 1 83 ? 1.408 -0.959 10.537 1.00 95.31 83 PHE A C 1
ATOM 673 O O . PHE A 1 83 ? 0.387 -0.745 9.886 1.00 95.31 83 PHE A O 1
ATOM 680 N N . LEU A 1 84 ? 1.562 -0.568 11.799 1.00 94.94 84 LEU A N 1
ATOM 681 C CA . LEU A 1 84 ? 0.673 0.330 12.523 1.00 94.94 84 LEU A CA 1
ATOM 682 C C . LEU A 1 84 ? 1.544 1.367 13.225 1.00 94.94 84 LEU A C 1
ATOM 684 O O . LEU A 1 84 ? 2.508 1.012 13.901 1.00 94.94 84 LEU A O 1
ATOM 688 N N . TYR A 1 85 ? 1.187 2.637 13.086 1.00 93.88 85 TYR A N 1
ATOM 689 C CA . TYR A 1 85 ? 1.774 3.725 13.856 1.00 93.88 85 TYR A CA 1
ATOM 690 C C . TYR A 1 85 ? 0.709 4.792 14.120 1.00 93.88 85 TYR A C 1
ATOM 692 O O . TYR A 1 85 ? -0.238 4.938 13.347 1.00 93.88 85 TYR A O 1
ATOM 700 N N . SER A 1 86 ? 0.872 5.540 15.208 1.00 93.25 86 SER A N 1
ATOM 701 C CA . SER A 1 86 ? -0.020 6.637 15.584 1.00 93.25 86 SER A CA 1
ATOM 702 C C . SER A 1 86 ? 0.679 7.980 15.416 1.00 93.25 86 SER A C 1
ATOM 704 O O . SER A 1 86 ? 1.835 8.127 15.801 1.00 93.25 86 SER A O 1
ATOM 706 N N . THR A 1 87 ? -0.034 8.985 14.905 1.00 91.38 87 THR A N 1
ATOM 707 C CA . THR A 1 87 ? 0.479 10.364 14.779 1.00 91.38 87 THR A CA 1
ATOM 708 C C . THR A 1 87 ? -0.003 11.306 15.884 1.00 91.38 87 THR A C 1
ATOM 710 O O . THR A 1 87 ? 0.504 12.418 15.987 1.00 91.38 87 THR A O 1
ATOM 713 N N . LYS A 1 88 ? -0.987 10.884 16.693 1.00 95.06 88 LYS A N 1
ATOM 714 C CA . LYS A 1 88 ? -1.607 11.702 17.751 1.00 95.06 88 LYS A CA 1
ATOM 715 C C . LYS A 1 88 ? -1.498 11.058 19.128 1.00 95.06 88 LYS A C 1
ATOM 717 O O . LYS A 1 88 ? -0.901 11.636 20.025 1.00 95.06 88 LYS A O 1
ATOM 722 N N . GLU A 1 89 ? -2.056 9.859 19.279 1.00 96.12 89 GLU A N 1
ATOM 723 C CA . GLU A 1 89 ? -2.174 9.178 20.572 1.00 96.12 89 GLU A CA 1
ATOM 724 C C . GLU A 1 89 ? -1.704 7.725 20.478 1.00 96.12 89 GLU A C 1
ATOM 726 O O . GLU A 1 89 ? -1.961 7.027 19.494 1.00 96.12 89 GLU A O 1
ATOM 731 N N . ILE A 1 90 ? -0.998 7.270 21.510 1.00 95.44 90 ILE A N 1
ATOM 732 C CA . ILE A 1 90 ? -0.504 5.894 21.625 1.00 95.44 90 ILE A CA 1
ATOM 733 C C . ILE A 1 90 ? -1.597 4.943 22.140 1.00 95.44 90 ILE A C 1
ATOM 735 O O . ILE A 1 90 ? -2.617 5.380 22.659 1.00 95.44 90 ILE A O 1
ATOM 739 N N . GLY A 1 91 ? -1.363 3.631 22.031 1.00 95.38 91 GLY A N 1
ATOM 740 C CA . GLY A 1 91 ? -2.244 2.593 22.594 1.00 95.38 91 GLY A CA 1
ATOM 741 C C . GLY A 1 91 ? -3.200 1.934 21.594 1.00 95.38 91 GLY A C 1
ATOM 742 O O . GLY A 1 91 ? -3.849 0.948 21.935 1.00 95.38 91 GLY A O 1
ATOM 743 N N . GLY A 1 92 ? -3.252 2.422 20.352 1.00 94.75 92 GLY A N 1
ATOM 744 C CA . GLY A 1 92 ? -3.960 1.748 19.264 1.00 94.75 92 GLY A CA 1
ATOM 745 C C . GLY A 1 92 ? -3.357 0.376 18.947 1.00 94.75 92 GLY A C 1
ATOM 746 O O . GLY A 1 92 ? -2.151 0.166 19.071 1.00 94.75 92 GLY A O 1
ATOM 747 N N . THR A 1 93 ? -4.199 -0.558 18.510 1.00 95.50 93 THR A N 1
ATOM 748 C CA . THR A 1 93 ? -3.788 -1.909 18.106 1.00 95.50 93 THR A CA 1
ATOM 749 C C . THR A 1 93 ? -4.419 -2.273 16.765 1.00 95.50 93 THR A C 1
ATOM 751 O O . THR A 1 93 ? -5.471 -1.753 16.400 1.00 95.50 93 THR A O 1
ATOM 754 N N . ALA A 1 94 ? -3.758 -3.150 16.010 1.00 95.69 94 ALA A N 1
ATOM 755 C CA . ALA A 1 94 ? -4.261 -3.693 14.755 1.00 95.69 94 ALA A CA 1
ATOM 756 C C . ALA A 1 94 ? -3.865 -5.164 14.660 1.00 95.69 94 ALA A C 1
ATOM 758 O O . ALA A 1 94 ? -2.738 -5.534 14.996 1.00 95.69 94 ALA A O 1
ATOM 759 N N . GLN A 1 95 ? -4.786 -5.998 14.187 1.00 97.62 95 GLN A N 1
ATOM 760 C CA . GLN A 1 95 ? -4.535 -7.414 13.967 1.00 97.62 95 GLN A CA 1
ATOM 761 C C . GLN A 1 95 ? -4.347 -7.681 12.476 1.00 97.62 95 GLN A C 1
ATOM 763 O O . GLN A 1 95 ? -5.248 -7.465 11.668 1.00 97.62 95 GLN A O 1
ATOM 768 N N . PHE A 1 96 ? -3.185 -8.223 12.120 1.00 97.19 96 PHE A N 1
ATOM 769 C CA . PHE A 1 96 ? -2.912 -8.703 10.771 1.00 97.19 96 PHE A CA 1
ATOM 770 C C . PHE A 1 96 ? -3.162 -10.208 10.702 1.00 97.19 96 PHE A C 1
ATOM 772 O O . PHE A 1 96 ? -2.710 -10.969 11.555 1.00 97.19 96 PHE A O 1
ATOM 779 N N . SER A 1 97 ? -3.893 -10.655 9.685 1.00 96.81 97 SER A N 1
ATOM 780 C CA . SER A 1 97 ? -4.178 -12.075 9.468 1.00 96.81 97 SER A CA 1
ATOM 781 C C . SER A 1 97 ? -4.256 -12.390 7.976 1.00 96.81 97 SER A C 1
ATOM 783 O O . SER A 1 97 ? -4.446 -11.487 7.163 1.00 96.81 97 SER A O 1
ATOM 785 N N . ARG A 1 98 ? -4.105 -13.675 7.616 1.00 95.94 98 ARG A N 1
ATOM 786 C CA . ARG A 1 98 ? -4.190 -14.173 6.227 1.00 95.94 98 ARG A CA 1
ATOM 787 C C . ARG A 1 98 ? -3.294 -13.409 5.239 1.00 95.94 98 ARG A C 1
ATOM 789 O O . ARG A 1 98 ? -3.752 -12.978 4.183 1.00 95.94 98 ARG A O 1
ATOM 796 N N . PHE A 1 99 ? -2.007 -13.278 5.557 1.00 96.94 99 PHE A N 1
ATOM 797 C CA . PHE A 1 99 ? -1.033 -12.788 4.584 1.00 96.94 99 PHE A CA 1
ATOM 798 C C . PHE A 1 99 ? -0.827 -13.835 3.482 1.00 96.94 99 PHE A C 1
ATOM 800 O O . PHE A 1 99 ? -0.407 -14.957 3.760 1.00 96.94 99 PHE A O 1
ATOM 807 N N . VAL A 1 100 ? -1.147 -13.470 2.241 1.00 96.88 100 VAL A N 1
ATOM 808 C CA . VAL A 1 100 ? -0.984 -14.324 1.059 1.00 96.88 100 VAL A CA 1
ATOM 809 C C . VAL A 1 100 ? -0.024 -13.636 0.102 1.00 96.88 100 VAL A C 1
ATOM 811 O O . VAL A 1 100 ? -0.235 -12.483 -0.268 1.00 96.88 100 VAL A O 1
ATOM 814 N N . TYR A 1 101 ? 1.012 -14.361 -0.312 1.00 95.88 101 TYR A N 1
ATOM 815 C CA . TYR A 1 101 ? 1.992 -13.900 -1.285 1.00 95.88 101 TYR A CA 1
ATOM 816 C C . TYR A 1 101 ? 1.933 -14.790 -2.524 1.00 95.88 101 TYR A C 1
ATOM 818 O O . TYR A 1 101 ? 2.220 -15.984 -2.446 1.00 95.88 101 TYR A O 1
ATOM 826 N N . ASN A 1 102 ? 1.555 -14.201 -3.657 1.00 95.25 102 ASN A N 1
ATOM 827 C CA . ASN A 1 102 ? 1.444 -14.902 -4.930 1.00 95.25 102 ASN A CA 1
ATOM 828 C C . ASN A 1 102 ? 2.458 -14.333 -5.917 1.00 95.25 102 ASN A C 1
ATOM 830 O O . ASN A 1 102 ? 2.473 -13.129 -6.171 1.00 95.25 102 ASN A O 1
ATOM 834 N N . VAL A 1 103 ? 3.264 -15.213 -6.507 1.00 93.56 103 VAL A N 1
ATOM 835 C CA . VAL A 1 103 ? 4.112 -14.861 -7.646 1.00 93.56 103 VAL A CA 1
ATOM 836 C C . VAL A 1 103 ? 3.280 -15.029 -8.908 1.00 93.56 103 VAL A C 1
ATOM 838 O O . VAL A 1 103 ? 2.881 -16.139 -9.261 1.00 93.56 103 VAL A O 1
ATOM 841 N N . MET A 1 104 ? 2.997 -13.913 -9.567 1.00 88.06 104 MET A N 1
ATOM 842 C CA . MET A 1 104 ? 2.277 -13.905 -10.834 1.00 88.06 104 MET A CA 1
ATOM 843 C C . MET A 1 104 ? 3.246 -14.340 -11.932 1.00 88.06 104 MET A C 1
ATOM 845 O O . MET A 1 104 ? 4.348 -13.802 -12.035 1.00 88.06 104 MET A O 1
ATOM 849 N N . LYS A 1 105 ? 2.861 -15.339 -12.727 1.00 77.25 105 LYS A N 1
ATOM 850 C CA . LYS A 1 105 ? 3.623 -15.708 -13.922 1.00 77.25 105 LYS A CA 1
ATOM 851 C C . LYS A 1 105 ? 3.202 -14.787 -15.063 1.00 77.25 105 LYS A C 1
ATOM 853 O O . LYS A 1 105 ? 2.008 -14.533 -15.211 1.00 77.25 105 LYS A O 1
ATOM 858 N N . SER A 1 106 ? 4.185 -14.295 -15.811 1.00 60.88 106 SER A N 1
ATOM 859 C CA . SER A 1 106 ? 3.990 -13.609 -17.093 1.00 60.88 106 SER A CA 1
ATOM 860 C C . SER A 1 106 ? 3.453 -14.560 -18.152 1.00 60.88 106 SER A C 1
ATOM 862 O O . SER A 1 106 ? 3.961 -15.708 -18.167 1.00 60.88 106 SER A O 1
#

Sequence (106 aa):
MLARTTDDKTIFGNLVDKETGVEYARIPVDSDKVTLKAFGNFVNNTDECEFYYMDGDYWKNLGITHNMVWKMDQFVGTRYGLFLYSTKEIGGTAQFSRFVYNVMKS

Secondary structure (DSSP, 8-state):
-EE------SSS--S---PPPEE-------SS---EEEEEE-GGG--EEEEEEEETTEEEE-S-PEEP---TTT------------SS-S----------------

Foldseek 3Di:
DFAAAPPDQDQADPPDDDDGTDQQFDDDDPDPDWDKDKDADCPPNQQWIWIWTDDPNDTDTGGDTHHDHHHPPVPDDDDDDDDDDDPPDDDDDDDDDDDDDDDDDD